Protein AF-A0A964DYS2-F1 (afdb_monomer)

Nearest PDB structures (foldseek):
  6u1s-assembly1_A  TM=6.154E-01  e=4.391E+00  synthetic construct

Radius of gyration: 21.38 Å; Cα contacts (8 Å, |Δi|>4): 18; chains: 1; bounding box: 49×16×64 Å

Foldseek 3Di:
DVPVVVVLVVVLVVLVVVLVVVLVVVLVVLLVVCVVVVNDDPRSVVVSVVVSVVSVVVSCVVVVVVVVVSVVVVVVVVVCCVVDVDPDPDPPPDD

Mean predicted aligned error: 11.35 Å

Structure (mmCIF, N/CA/C/O backbone):
data_AF-A0A964DYS2-F1
#
_entry.id   AF-A0A964DYS2-F1
#
loop_
_atom_site.group_PDB
_atom_site.id
_atom_site.type_symbol
_atom_site.label_atom_id
_atom_site.label_alt_id
_atom_site.label_comp_id
_atom_site.label_asym_id
_atom_site.label_entity_id
_atom_site.label_seq_id
_atom_site.pdbx_PDB_ins_code
_atom_site.Cartn_x
_atom_site.Cartn_y
_atom_site.Cartn_z
_atom_site.occupancy
_atom_site.B_iso_or_equiv
_atom_site.auth_seq_id
_atom_site.auth_comp_id
_atom_site.auth_asym_id
_atom_site.auth_atom_id
_atom_site.pdbx_PDB_model_num
ATOM 1 N N . MET A 1 1 ? 14.578 5.950 -28.718 1.00 50.12 1 MET A N 1
ATOM 2 C CA . MET A 1 1 ? 15.431 5.827 -27.511 1.00 50.12 1 MET A CA 1
ATOM 3 C C . MET A 1 1 ? 14.818 6.434 -26.237 1.00 50.12 1 MET A C 1
ATOM 5 O O . MET A 1 1 ? 15.442 6.301 -25.199 1.00 50.12 1 MET A O 1
ATOM 9 N N . ASN A 1 2 ? 13.592 6.989 -26.255 1.00 61.28 2 ASN A N 1
ATOM 10 C CA . ASN A 1 2 ? 12.893 7.466 -25.041 1.00 61.28 2 ASN A CA 1
ATOM 11 C C . ASN A 1 2 ? 11.894 6.440 -24.460 1.00 61.28 2 ASN A C 1
ATOM 13 O O . ASN A 1 2 ? 11.666 6.379 -23.260 1.00 61.28 2 ASN A O 1
ATOM 17 N N . SER A 1 3 ? 11.342 5.567 -25.309 1.00 71.06 3 SER A N 1
ATOM 18 C CA . SER A 1 3 ? 10.158 4.764 -24.976 1.00 71.06 3 SER A CA 1
ATOM 19 C C . SER A 1 3 ? 10.370 3.692 -23.901 1.00 71.06 3 SER A C 1
ATOM 21 O O . SER A 1 3 ? 9.446 3.405 -23.151 1.00 71.06 3 SER A O 1
ATOM 23 N N . ALA A 1 4 ? 11.560 3.088 -23.808 1.00 72.06 4 ALA A N 1
ATOM 24 C CA . ALA A 1 4 ? 11.820 2.030 -22.826 1.00 72.06 4 ALA A CA 1
ATOM 25 C C . ALA A 1 4 ? 11.982 2.586 -21.400 1.00 72.06 4 ALA A C 1
ATOM 27 O O . ALA A 1 4 ? 11.468 2.003 -20.450 1.00 72.06 4 ALA A O 1
ATOM 28 N N . ILE A 1 5 ? 12.648 3.735 -21.256 1.00 75.12 5 ILE A N 1
ATOM 29 C CA . ILE A 1 5 ? 12.812 4.420 -19.966 1.00 75.12 5 ILE A CA 1
ATOM 30 C C . ILE A 1 5 ? 11.459 4.968 -19.500 1.00 75.12 5 ILE A C 1
ATOM 32 O O . ILE A 1 5 ? 11.067 4.734 -18.357 1.00 75.12 5 ILE A O 1
ATOM 36 N N . ASP A 1 6 ? 10.701 5.593 -20.406 1.00 82.88 6 ASP A N 1
ATOM 37 C CA . ASP A 1 6 ? 9.346 6.081 -20.124 1.00 82.88 6 ASP A CA 1
ATOM 38 C C . ASP A 1 6 ? 8.405 4.937 -19.707 1.00 82.88 6 ASP A C 1
ATOM 40 O O . ASP A 1 6 ? 7.607 5.086 -18.777 1.00 82.88 6 ASP A O 1
ATOM 44 N N . PHE A 1 7 ? 8.532 3.760 -20.333 1.00 82.06 7 PHE A N 1
ATOM 45 C CA . PHE A 1 7 ? 7.763 2.571 -19.964 1.00 82.06 7 PHE A CA 1
ATOM 46 C C . PHE A 1 7 ? 8.093 2.086 -18.548 1.00 82.06 7 PHE A C 1
ATOM 48 O O . PHE A 1 7 ? 7.178 1.846 -17.758 1.00 82.06 7 PHE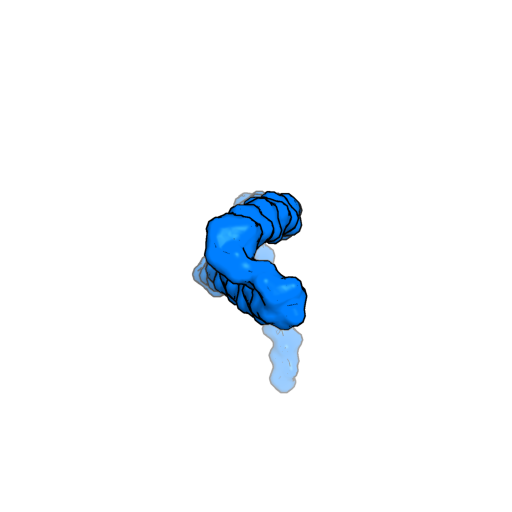 A O 1
ATOM 55 N N . VAL A 1 8 ? 9.380 1.987 -18.198 1.00 79.00 8 VAL A N 1
ATOM 56 C CA . VAL A 1 8 ? 9.818 1.556 -16.859 1.00 79.00 8 VAL A CA 1
ATOM 57 C C . VAL A 1 8 ? 9.358 2.544 -15.785 1.00 79.00 8 VAL A C 1
ATOM 59 O O . VAL A 1 8 ? 8.822 2.121 -14.760 1.00 79.00 8 VAL A O 1
ATOM 62 N N . LEU A 1 9 ? 9.486 3.852 -16.025 1.00 80.31 9 LEU A N 1
ATOM 63 C CA . LEU A 1 9 ? 8.998 4.882 -15.102 1.00 80.31 9 LEU A CA 1
ATOM 64 C C . LEU A 1 9 ? 7.477 4.814 -14.920 1.00 80.31 9 LEU A C 1
ATOM 66 O O . LEU A 1 9 ? 6.983 4.840 -13.792 1.00 80.31 9 LEU A O 1
ATOM 70 N N . THR A 1 10 ? 6.726 4.657 -16.012 1.00 86.06 10 THR A N 1
ATOM 71 C CA . THR A 1 10 ? 5.261 4.524 -15.957 1.00 86.06 10 THR A CA 1
ATOM 72 C C . THR A 1 10 ? 4.841 3.263 -15.201 1.00 86.06 10 THR A C 1
ATOM 74 O O . THR A 1 10 ? 3.887 3.293 -14.419 1.00 86.06 10 THR A O 1
ATOM 77 N N . LEU A 1 11 ? 5.560 2.154 -15.398 1.00 82.44 11 LEU A N 1
ATOM 78 C CA . LEU A 1 11 ? 5.319 0.898 -14.695 1.00 82.44 11 LEU A CA 1
ATOM 79 C C . LEU A 1 11 ? 5.559 1.046 -13.189 1.00 82.44 11 LEU A C 1
ATOM 81 O O . LEU A 1 11 ? 4.723 0.609 -12.403 1.00 82.44 11 LEU A O 1
ATOM 85 N N . ILE A 1 12 ? 6.647 1.712 -12.795 1.00 81.81 12 ILE A N 1
ATOM 86 C CA . ILE A 1 12 ? 6.973 2.016 -11.395 1.00 81.81 12 ILE A CA 1
ATOM 87 C C . ILE A 1 12 ? 5.853 2.832 -10.739 1.00 81.81 12 ILE A C 1
ATOM 89 O O . ILE A 1 12 ? 5.352 2.450 -9.680 1.00 81.81 12 ILE A O 1
ATOM 93 N N . LEU A 1 13 ? 5.415 3.918 -11.382 1.00 85.19 13 LEU A N 1
ATOM 94 C CA . LEU A 1 13 ? 4.344 4.773 -10.859 1.00 85.19 13 LEU A CA 1
ATOM 95 C C . LEU A 1 13 ? 3.015 4.016 -10.736 1.00 85.19 13 LEU A C 1
ATOM 97 O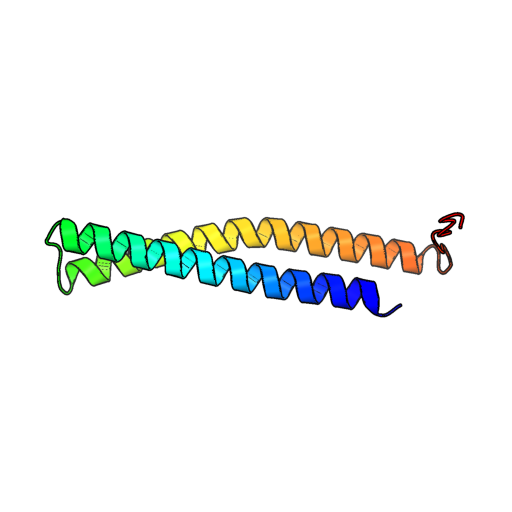 O . LEU A 1 13 ? 2.317 4.143 -9.728 1.00 85.19 13 LEU A O 1
ATOM 101 N N . ARG A 1 14 ? 2.679 3.175 -11.724 1.00 86.56 14 ARG A N 1
ATOM 102 C CA . ARG A 1 14 ? 1.501 2.297 -11.649 1.00 86.56 14 ARG A CA 1
ATOM 103 C C . ARG A 1 14 ? 1.604 1.295 -10.508 1.00 86.56 14 ARG A C 1
ATOM 105 O O . ARG A 1 14 ? 0.607 1.073 -9.830 1.00 86.56 14 ARG A O 1
ATOM 112 N N . LEU A 1 15 ? 2.781 0.719 -10.277 1.00 82.19 15 LEU A N 1
ATOM 113 C CA . LEU A 1 15 ? 2.997 -0.237 -9.192 1.00 82.19 15 LEU A CA 1
ATOM 114 C C . LEU A 1 15 ? 2.719 0.410 -7.830 1.00 82.19 15 LEU A C 1
ATOM 116 O O . LEU A 1 15 ? 2.013 -0.167 -7.006 1.00 82.19 15 LEU A O 1
ATOM 120 N N . VAL A 1 16 ? 3.208 1.637 -7.628 1.00 82.38 16 VAL A N 1
ATOM 121 C CA . VAL A 1 16 ? 2.926 2.427 -6.420 1.00 82.38 16 VAL A CA 1
ATOM 122 C C . VAL A 1 16 ? 1.425 2.680 -6.275 1.00 82.38 16 VAL A C 1
ATOM 124 O O . VAL A 1 16 ? 0.868 2.451 -5.202 1.00 82.38 16 VAL A O 1
ATOM 127 N N . GLY A 1 17 ? 0.750 3.083 -7.355 1.00 86.62 17 GLY A N 1
ATOM 128 C CA . GLY A 1 17 ? -0.701 3.290 -7.3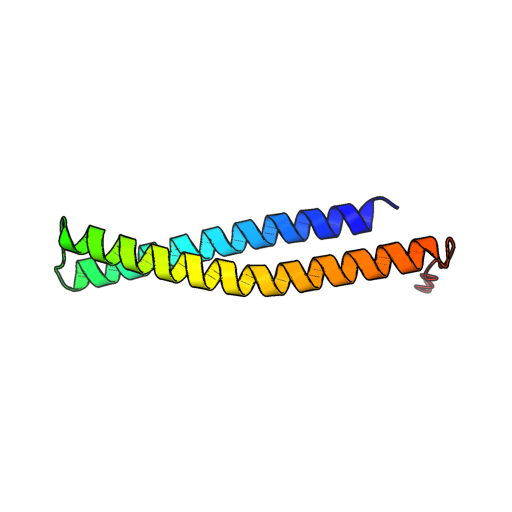50 1.00 86.62 17 GLY A CA 1
ATOM 129 C C . GLY A 1 17 ? -1.490 2.028 -6.984 1.00 86.62 17 GLY A C 1
ATOM 130 O O . GLY A 1 17 ? -2.405 2.092 -6.165 1.00 86.62 17 GLY A O 1
ATOM 131 N N . VAL A 1 18 ? -1.104 0.871 -7.530 1.00 86.31 18 VAL A N 1
ATOM 132 C CA . VAL A 1 18 ? -1.715 -0.429 -7.203 1.00 86.31 18 VAL A CA 1
ATOM 133 C C . VAL A 1 18 ? -1.534 -0.757 -5.726 1.00 86.31 18 VAL A C 1
ATOM 135 O O . VAL A 1 18 ? -2.487 -1.172 -5.072 1.00 86.31 18 VAL A O 1
ATOM 138 N N . VAL A 1 19 ? -0.344 -0.535 -5.173 1.00 83.88 19 VAL A N 1
ATOM 139 C CA . VAL A 1 19 ? -0.083 -0.799 -3.754 1.00 83.88 19 VAL A CA 1
ATOM 140 C C . VAL A 1 19 ? -0.922 0.091 -2.851 1.00 83.88 19 VAL A C 1
ATOM 142 O O . VAL A 1 19 ? -1.549 -0.417 -1.924 1.00 83.88 19 VAL A O 1
ATOM 145 N N . MET A 1 20 ? -1.017 1.385 -3.155 1.00 86.00 20 MET A N 1
ATOM 146 C CA . MET A 1 20 ? -1.890 2.294 -2.408 1.00 86.00 20 MET A CA 1
ATOM 147 C C . MET A 1 20 ? -3.359 1.855 -2.481 1.00 86.00 20 MET A C 1
ATOM 149 O O . MET A 1 20 ? -4.043 1.842 -1.460 1.00 86.00 20 MET A O 1
ATOM 153 N N . ALA A 1 21 ? -3.834 1.428 -3.655 1.00 87.56 21 ALA A N 1
ATOM 154 C CA . ALA A 1 21 ? -5.200 0.934 -3.820 1.00 87.56 21 ALA A CA 1
ATOM 155 C C . ALA A 1 21 ? -5.468 -0.338 -2.997 1.00 87.56 21 ALA A C 1
ATOM 157 O O . ALA A 1 21 ? -6.512 -0.447 -2.356 1.00 87.56 21 ALA A O 1
ATOM 158 N N . VAL A 1 22 ? -4.518 -1.277 -2.968 1.00 84.25 22 VAL A N 1
ATOM 159 C CA . VAL A 1 22 ? -4.621 -2.502 -2.161 1.00 84.25 22 VAL A CA 1
ATOM 160 C C . VAL A 1 22 ? -4.636 -2.181 -0.666 1.00 84.25 22 VAL A C 1
ATOM 162 O O . VAL A 1 22 ? -5.433 -2.766 0.064 1.00 84.25 22 VAL A O 1
ATOM 165 N N . ILE A 1 23 ? -3.814 -1.233 -0.206 1.00 84.62 23 ILE A N 1
ATOM 166 C CA . ILE A 1 23 ? -3.810 -0.795 1.199 1.00 84.62 23 ILE A CA 1
ATOM 167 C C . ILE A 1 23 ? -5.189 -0.254 1.593 1.00 84.62 23 ILE A C 1
ATOM 169 O O . ILE A 1 23 ? -5.756 -0.706 2.586 1.00 84.62 23 ILE A O 1
ATOM 173 N N . ILE A 1 24 ? -5.754 0.652 0.788 1.00 88.75 24 ILE A N 1
ATOM 174 C CA . ILE A 1 24 ? -7.076 1.247 1.041 1.00 88.75 24 ILE A CA 1
ATOM 175 C C . ILE A 1 24 ? -8.173 0.173 1.032 1.00 88.75 24 ILE A C 1
ATOM 177 O O . ILE A 1 24 ? -9.065 0.189 1.880 1.00 88.75 24 ILE A O 1
ATOM 181 N N . LEU A 1 25 ? -8.106 -0.780 0.096 1.00 89.25 25 LEU A N 1
ATOM 182 C CA . LEU A 1 25 ? -9.049 -1.896 0.024 1.00 89.25 25 LEU A CA 1
ATOM 183 C C . LEU A 1 25 ? -9.031 -2.725 1.316 1.00 89.25 25 LEU A C 1
ATOM 185 O O . LEU A 1 25 ? -10.090 -3.013 1.875 1.00 89.25 25 LEU A O 1
ATOM 189 N N . ILE A 1 26 ? -7.837 -3.094 1.791 1.00 86.94 26 ILE A N 1
ATOM 190 C CA . ILE A 1 26 ? -7.673 -3.878 3.020 1.00 86.94 26 ILE A CA 1
ATOM 191 C C . ILE A 1 26 ? -8.163 -3.080 4.227 1.00 86.94 26 ILE A C 1
ATOM 193 O O . ILE A 1 26 ? -8.887 -3.631 5.054 1.00 86.94 26 ILE A O 1
ATOM 197 N N . GLU A 1 27 ? -7.818 -1.795 4.321 1.00 88.38 27 GLU A N 1
ATOM 198 C CA . GLU A 1 27 ? -8.264 -0.937 5.421 1.00 88.38 27 GLU A CA 1
ATOM 199 C C . GLU A 1 27 ? -9.794 -0.864 5.488 1.00 88.38 27 GLU A C 1
ATOM 201 O O . GLU A 1 27 ? -10.377 -1.081 6.553 1.00 88.38 27 GLU A O 1
ATOM 206 N N . ASN A 1 28 ? -10.455 -0.627 4.352 1.00 88.88 28 ASN A N 1
ATOM 207 C CA . ASN A 1 28 ? -11.913 -0.555 4.285 1.00 88.88 28 ASN A CA 1
ATOM 208 C C . ASN A 1 28 ? -12.575 -1.890 4.642 1.00 88.88 28 ASN A C 1
ATOM 210 O O . ASN A 1 28 ? -13.550 -1.908 5.393 1.00 88.88 28 ASN A O 1
ATOM 214 N N . ALA A 1 29 ? -12.032 -3.009 4.154 1.00 88.06 29 ALA A N 1
ATOM 215 C CA . ALA A 1 29 ? -12.535 -4.334 4.501 1.00 88.06 29 ALA A CA 1
ATOM 216 C C . ALA A 1 29 ? -12.408 -4.604 6.009 1.00 88.06 29 ALA A C 1
ATOM 218 O O . ALA A 1 29 ? -13.364 -5.045 6.646 1.00 88.06 29 ALA A O 1
ATOM 219 N N . LEU A 1 30 ? -11.253 -4.289 6.600 1.00 88.19 30 LEU A N 1
ATOM 220 C CA . LEU A 1 30 ? -11.010 -4.496 8.026 1.00 88.19 30 LEU A CA 1
ATOM 221 C C . LEU A 1 30 ? -11.903 -3.605 8.891 1.00 88.19 30 LEU A C 1
ATOM 223 O O . LEU A 1 30 ? -12.428 -4.055 9.907 1.00 88.19 30 LEU A O 1
ATOM 227 N N . ARG A 1 31 ? -12.114 -2.356 8.464 1.00 88.12 31 ARG A N 1
ATOM 228 C CA . ARG A 1 31 ? -13.022 -1.415 9.122 1.00 88.12 31 ARG A CA 1
ATOM 229 C C . ARG A 1 31 ? -14.446 -1.966 9.166 1.00 88.12 31 ARG A C 1
ATOM 231 O O . ARG A 1 31 ? -15.026 -2.001 10.246 1.00 88.12 31 ARG A O 1
ATOM 238 N N . HIS A 1 32 ? -14.955 -2.479 8.046 1.00 88.56 32 HIS A N 1
ATOM 239 C CA . HIS A 1 32 ? -16.272 -3.117 7.996 1.00 88.56 32 HIS A CA 1
ATOM 240 C C . HIS A 1 32 ? -16.373 -4.361 8.881 1.00 88.56 32 HIS A C 1
ATOM 242 O O . HIS A 1 32 ? -17.388 -4.555 9.545 1.00 88.56 32 HIS A O 1
ATOM 248 N N . LEU A 1 33 ? -15.334 -5.197 8.930 1.00 87.88 33 LEU A N 1
ATOM 249 C CA . LEU A 1 33 ? -15.329 -6.371 9.808 1.00 87.88 33 LEU A CA 1
ATOM 250 C C . LEU A 1 33 ? -15.349 -5.979 11.293 1.00 87.88 33 LEU A C 1
ATOM 252 O O . LEU A 1 33 ? -16.045 -6.611 12.084 1.00 87.88 33 LEU A O 1
ATOM 256 N N . LEU A 1 34 ? -14.623 -4.924 11.676 1.00 87.88 34 LEU A N 1
ATOM 257 C CA . LEU A 1 34 ? -14.614 -4.417 13.052 1.00 87.88 34 LEU A CA 1
ATOM 258 C C . LEU A 1 34 ? -15.958 -3.795 13.448 1.00 87.88 34 LEU A C 1
ATOM 260 O O . LEU A 1 34 ? -16.431 -4.036 14.558 1.00 87.88 34 LEU A O 1
ATOM 264 N N . GLU A 1 35 ? -16.592 -3.063 12.531 1.00 88.56 35 GLU A N 1
ATOM 265 C CA . GLU A 1 35 ? -17.943 -2.516 12.717 1.00 88.56 35 GLU A CA 1
ATOM 266 C C . GLU A 1 35 ? -18.972 -3.639 12.914 1.00 88.56 35 GLU A C 1
ATOM 268 O O . GLU A 1 35 ? -19.767 -3.594 13.852 1.00 88.56 35 GLU A O 1
ATOM 273 N N . GLN A 1 36 ? -18.909 -4.701 12.102 1.00 88.50 36 GLN A N 1
ATOM 274 C CA . GLN A 1 36 ? -19.767 -5.884 12.262 1.00 88.50 36 GLN A CA 1
ATOM 275 C C . GLN A 1 36 ? -19.522 -6.622 13.585 1.00 88.50 36 GLN A C 1
ATOM 277 O O . GLN A 1 36 ? -20.453 -7.181 14.160 1.00 88.50 36 GLN A O 1
ATOM 282 N N . ALA A 1 37 ? -18.288 -6.600 14.091 1.00 84.94 37 ALA A N 1
ATOM 283 C CA . ALA A 1 37 ? -17.932 -7.166 15.390 1.00 84.94 37 ALA A CA 1
ATOM 284 C C . ALA A 1 37 ? -18.322 -6.266 16.582 1.00 84.94 37 ALA A C 1
ATOM 286 O O . ALA A 1 37 ? -18.087 -6.639 17.732 1.00 84.94 37 ALA A O 1
ATOM 287 N N . GLY A 1 38 ? -18.896 -5.082 16.336 1.00 84.38 38 GLY A N 1
ATOM 288 C CA . GLY A 1 38 ? -19.279 -4.129 17.379 1.00 84.38 38 GLY A CA 1
ATOM 289 C C . GLY A 1 38 ? -18.101 -3.380 18.013 1.00 84.38 38 GLY A C 1
ATOM 290 O O . GLY A 1 38 ? -18.275 -2.718 19.041 1.00 84.38 38 GLY A O 1
ATOM 291 N N . ILE A 1 39 ? -16.906 -3.467 17.423 1.00 82.75 39 ILE A N 1
ATOM 292 C CA . ILE A 1 39 ? -15.693 -2.815 17.919 1.00 82.75 39 ILE A CA 1
ATOM 293 C C . ILE A 1 39 ? -15.648 -1.392 17.365 1.00 82.75 39 ILE A C 1
ATOM 295 O O . ILE A 1 39 ? -15.406 -1.178 16.179 1.00 82.75 39 ILE A O 1
ATOM 299 N N . HIS A 1 40 ? -15.840 -0.417 18.252 1.00 85.75 40 HIS A N 1
ATOM 300 C CA . HIS A 1 40 ? -15.891 1.002 17.911 1.00 85.75 40 HIS A CA 1
ATOM 301 C C . HIS A 1 40 ? -14.913 1.825 18.758 1.00 85.75 40 HIS A C 1
ATOM 303 O O . HIS A 1 40 ? -14.493 1.420 19.843 1.00 85.75 40 HIS A O 1
ATOM 309 N N . GLY A 1 41 ? -14.586 3.029 18.286 1.00 83.19 41 GLY A N 1
ATOM 310 C CA . GLY A 1 41 ? -13.821 4.011 19.057 1.00 83.19 41 GLY A CA 1
ATOM 311 C C . GLY A 1 41 ? -12.314 3.736 19.080 1.00 83.19 41 GLY A C 1
ATOM 312 O O . GLY A 1 41 ? -11.722 3.374 18.066 1.00 83.19 41 GLY A O 1
ATOM 313 N N . GLN A 1 42 ? -11.661 3.951 20.229 1.00 83.25 42 GLN A N 1
ATOM 314 C CA . GLN A 1 42 ? -10.192 3.892 20.322 1.00 83.25 42 GLN A CA 1
ATOM 315 C C . GLN A 1 42 ? -9.609 2.505 20.020 1.00 83.25 42 GLN A C 1
ATOM 317 O O . GLN A 1 42 ? -8.531 2.415 19.434 1.00 83.25 42 GLN A O 1
ATOM 322 N N . THR A 1 43 ? -10.311 1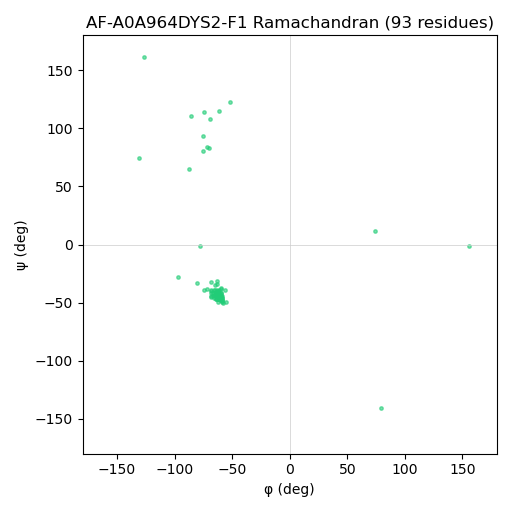.428 20.375 1.00 83.81 43 THR A N 1
ATOM 323 C CA . THR A 1 43 ? -9.866 0.051 20.107 1.00 83.81 43 THR A CA 1
ATOM 324 C C . THR A 1 43 ? -9.895 -0.271 18.615 1.00 83.81 43 THR A C 1
ATOM 326 O O . THR A 1 43 ? -8.948 -0.869 18.111 1.00 83.81 43 THR A O 1
ATOM 329 N N . GLN A 1 44 ? -10.914 0.197 17.886 1.00 84.94 44 GLN A N 1
ATOM 330 C CA . GLN A 1 44 ? -10.986 0.078 16.426 1.00 84.94 44 GLN A CA 1
ATOM 331 C C . GLN A 1 44 ? -9.800 0.787 15.762 1.00 84.94 44 GLN A C 1
ATOM 333 O O . GLN A 1 44 ? -9.111 0.195 14.931 1.00 84.94 44 GLN A O 1
ATOM 338 N N . SER A 1 45 ? -9.516 2.028 16.172 1.00 84.38 45 SER A N 1
ATOM 339 C CA . SER A 1 45 ? -8.379 2.792 15.649 1.00 84.38 45 SER A CA 1
ATOM 340 C C . SER A 1 45 ? -7.041 2.113 15.942 1.00 84.38 45 SER A C 1
ATOM 342 O O . SER A 1 45 ? -6.198 2.037 15.054 1.00 84.38 45 SER A O 1
ATOM 344 N N . ALA A 1 46 ? -6.846 1.570 17.147 1.00 86.12 46 ALA A N 1
ATOM 345 C CA . ALA A 1 46 ? -5.619 0.854 17.493 1.00 86.12 46 ALA A CA 1
ATOM 346 C C . ALA A 1 46 ? -5.410 -0.392 16.612 1.00 86.12 46 ALA A C 1
ATOM 348 O O . ALA A 1 46 ? -4.312 -0.601 16.094 1.00 86.12 46 ALA A O 1
ATOM 349 N N . VAL A 1 47 ? -6.463 -1.185 16.387 1.00 87.19 47 VAL A N 1
ATOM 350 C CA . VAL A 1 47 ? -6.397 -2.375 15.521 1.00 87.19 47 VAL A CA 1
ATOM 351 C C . VAL A 1 47 ? -6.122 -1.987 14.068 1.00 87.19 47 VAL A C 1
ATOM 353 O O . VAL A 1 47 ? -5.264 -2.597 13.431 1.00 87.19 47 VAL A O 1
ATOM 356 N N . LEU A 1 48 ? -6.792 -0.952 13.555 1.00 86.88 48 LEU A N 1
ATOM 357 C CA . LEU A 1 48 ? -6.561 -0.455 12.197 1.00 86.88 48 LEU A CA 1
ATOM 358 C C . LEU A 1 48 ? -5.130 0.059 12.013 1.00 86.88 48 LEU A C 1
ATOM 360 O O . LEU A 1 48 ? -4.519 -0.238 10.991 1.00 86.88 48 LEU A O 1
ATOM 364 N N . VAL A 1 49 ? -4.561 0.758 13.000 1.00 86.69 49 VAL A N 1
ATOM 365 C CA . VAL A 1 49 ? -3.165 1.228 12.947 1.00 86.69 49 VAL A CA 1
ATOM 366 C C . VAL A 1 49 ? -2.190 0.053 12.902 1.00 86.69 49 VAL A C 1
ATOM 368 O O . VAL A 1 49 ? -1.294 0.035 12.058 1.00 86.69 49 VAL A O 1
ATOM 371 N N . VAL A 1 50 ? -2.366 -0.953 13.763 1.00 89.62 50 VAL A N 1
ATOM 372 C CA . VAL A 1 50 ? -1.507 -2.150 13.755 1.00 89.62 50 VAL A CA 1
ATOM 373 C C . VAL A 1 50 ? -1.620 -2.889 12.421 1.00 89.62 50 VAL A C 1
ATOM 375 O O . VAL A 1 50 ? -0.603 -3.261 11.833 1.00 89.62 50 VAL A O 1
ATOM 378 N N . ALA A 1 51 ? -2.838 -3.059 11.906 1.00 87.62 51 ALA A N 1
ATOM 379 C CA . ALA A 1 51 ? -3.061 -3.692 10.615 1.00 87.62 51 ALA A CA 1
ATOM 380 C C . ALA A 1 51 ? -2.432 -2.893 9.466 1.00 87.62 51 ALA A C 1
ATOM 382 O O . ALA A 1 51 ? -1.748 -3.477 8.627 1.00 87.62 51 ALA A O 1
ATOM 383 N N . ALA A 1 52 ? -2.582 -1.567 9.458 1.00 83.44 52 ALA A N 1
ATOM 384 C CA . ALA A 1 52 ? -1.967 -0.696 8.464 1.00 83.44 52 ALA A CA 1
ATOM 385 C C . ALA A 1 52 ? -0.438 -0.837 8.468 1.00 83.44 52 ALA A C 1
ATOM 387 O O . ALA A 1 52 ? 0.159 -1.000 7.406 1.00 83.44 52 ALA A O 1
ATOM 388 N N . ILE A 1 53 ? 0.199 -0.867 9.645 1.00 88.94 53 ILE A N 1
ATOM 389 C CA . ILE A 1 53 ? 1.648 -1.093 9.763 1.00 88.94 53 ILE A CA 1
ATOM 390 C C . ILE A 1 53 ? 2.036 -2.451 9.163 1.00 88.94 53 ILE A C 1
ATOM 392 O O . ILE A 1 53 ? 2.983 -2.515 8.380 1.00 88.94 53 ILE A O 1
ATOM 396 N N . LEU A 1 54 ? 1.308 -3.529 9.473 1.00 87.62 54 LEU A N 1
ATOM 397 C CA . LEU A 1 54 ? 1.593 -4.859 8.916 1.00 87.62 54 LEU A CA 1
ATOM 398 C C . LEU A 1 54 ? 1.456 -4.891 7.391 1.00 87.62 54 LEU A C 1
ATOM 400 O O . LEU A 1 54 ? 2.314 -5.460 6.711 1.00 87.62 54 LEU A O 1
ATOM 404 N N . VAL A 1 55 ? 0.417 -4.252 6.848 1.00 85.06 55 VAL A N 1
ATOM 405 C CA . VAL A 1 55 ? 0.209 -4.156 5.399 1.00 85.06 55 VAL A CA 1
ATOM 406 C C . VAL A 1 55 ? 1.323 -3.333 4.754 1.00 85.06 55 VAL A C 1
ATOM 408 O O . VAL A 1 55 ? 1.863 -3.762 3.739 1.00 85.06 55 VAL A O 1
ATOM 411 N N . ILE A 1 56 ? 1.728 -2.207 5.348 1.00 83.31 56 ILE A N 1
ATOM 412 C CA . ILE A 1 56 ? 2.835 -1.378 4.846 1.00 83.31 56 ILE A CA 1
ATOM 413 C C . ILE A 1 56 ? 4.144 -2.171 4.851 1.00 83.31 56 ILE A C 1
ATOM 415 O O . ILE A 1 56 ? 4.848 -2.186 3.845 1.00 83.31 56 ILE A O 1
ATOM 419 N N . VAL A 1 57 ? 4.467 -2.873 5.939 1.00 87.31 57 VAL A N 1
ATOM 420 C CA . VAL A 1 57 ? 5.683 -3.700 6.025 1.00 87.31 57 VAL A CA 1
ATOM 421 C C . VAL A 1 57 ? 5.658 -4.820 4.982 1.00 87.31 57 VAL A C 1
ATOM 423 O O . VAL A 1 57 ? 6.656 -5.042 4.293 1.00 87.31 57 VAL A O 1
ATOM 426 N N . GLY A 1 58 ? 4.521 -5.502 4.820 1.00 83.88 58 GLY A N 1
ATOM 427 C CA . GLY A 1 58 ? 4.339 -6.528 3.792 1.00 83.88 58 GLY A CA 1
ATOM 428 C C . GLY A 1 58 ? 4.485 -5.967 2.377 1.00 83.88 58 GLY A C 1
ATOM 429 O O . GLY A 1 58 ? 5.216 -6.529 1.559 1.00 83.88 58 GLY A O 1
ATOM 430 N N . ALA A 1 59 ? 3.857 -4.821 2.110 1.00 78.25 59 ALA A N 1
ATOM 431 C CA . ALA A 1 59 ? 3.927 -4.125 0.835 1.00 78.25 59 ALA A CA 1
ATOM 432 C C . ALA A 1 59 ? 5.358 -3.693 0.517 1.00 78.25 59 ALA A C 1
ATOM 434 O O . ALA A 1 59 ? 5.844 -4.028 -0.555 1.00 78.25 59 ALA A O 1
ATOM 435 N N . LEU A 1 60 ? 6.064 -3.036 1.444 1.00 80.44 60 LEU A N 1
ATOM 436 C CA . LEU A 1 60 ? 7.464 -2.630 1.272 1.00 80.44 60 LEU A CA 1
ATOM 437 C C . LEU A 1 60 ? 8.382 -3.827 1.020 1.00 80.44 60 LEU A C 1
ATOM 439 O O . LEU A 1 60 ? 9.295 -3.735 0.201 1.00 80.44 60 LEU A O 1
ATOM 443 N N . ARG A 1 61 ? 8.133 -4.962 1.678 1.00 84.19 61 ARG A N 1
ATOM 444 C CA . ARG A 1 61 ? 8.919 -6.184 1.475 1.00 84.19 61 ARG A CA 1
ATOM 445 C C . ARG A 1 61 ? 8.701 -6.786 0.085 1.00 84.19 61 ARG A C 1
ATOM 447 O O . ARG A 1 61 ? 9.670 -7.194 -0.552 1.00 84.19 61 ARG A O 1
ATOM 454 N N . LEU A 1 62 ? 7.458 -6.812 -0.399 1.00 79.00 62 LEU A N 1
ATOM 455 C CA . LEU A 1 62 ? 7.125 -7.262 -1.756 1.00 79.00 62 LEU A CA 1
ATOM 456 C C . LEU A 1 62 ? 7.657 -6.291 -2.818 1.00 79.00 62 LEU A C 1
ATOM 458 O O . LEU A 1 62 ? 8.284 -6.714 -3.790 1.00 79.00 62 LEU A O 1
ATOM 462 N N . LEU A 1 63 ? 7.463 -4.988 -2.601 1.00 77.50 63 LEU A N 1
ATOM 463 C CA . LEU A 1 63 ? 7.948 -3.934 -3.486 1.00 77.50 63 LEU A CA 1
ATOM 464 C C . LEU A 1 63 ? 9.465 -3.959 -3.584 1.00 77.50 63 LEU A C 1
ATOM 466 O O . LEU A 1 63 ? 9.986 -3.894 -4.687 1.00 77.50 63 LEU A O 1
ATOM 470 N N . GLY A 1 64 ? 10.173 -4.073 -2.460 1.00 78.06 64 GLY A N 1
ATOM 471 C CA . GLY A 1 64 ? 11.633 -4.075 -2.430 1.00 78.06 64 GLY A CA 1
ATOM 472 C C . GLY A 1 64 ? 12.231 -5.167 -3.317 1.00 78.06 64 GLY A C 1
ATOM 473 O O . GLY A 1 64 ? 13.190 -4.908 -4.042 1.00 78.06 64 GLY A O 1
ATOM 474 N N . GLY A 1 65 ? 11.616 -6.355 -3.341 1.00 80.94 65 GLY A N 1
ATOM 475 C CA . GLY A 1 65 ? 12.007 -7.429 -4.258 1.00 80.94 65 GLY A CA 1
ATOM 476 C C . GLY A 1 65 ? 11.762 -7.080 -5.732 1.00 80.94 65 GLY A C 1
ATOM 477 O O . GLY A 1 65 ? 12.651 -7.258 -6.564 1.00 80.94 65 GLY A O 1
ATOM 478 N N . ILE A 1 66 ? 10.584 -6.536 -6.056 1.00 78.75 66 ILE A N 1
ATOM 479 C CA . ILE A 1 66 ? 10.211 -6.158 -7.431 1.00 78.75 66 ILE A CA 1
ATOM 480 C C . ILE A 1 66 ? 11.066 -4.989 -7.944 1.00 78.75 66 ILE A C 1
ATOM 482 O O . ILE A 1 66 ? 11.560 -5.034 -9.069 1.00 78.75 66 ILE A O 1
ATOM 486 N N . PHE A 1 67 ? 11.279 -3.960 -7.122 1.00 77.25 67 PHE A N 1
ATOM 487 C CA . 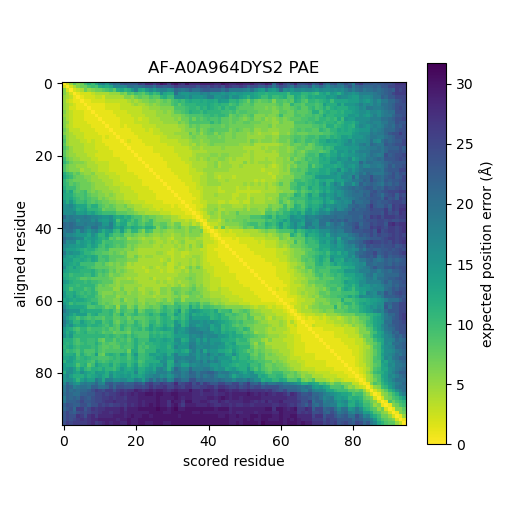PHE A 1 67 ? 12.147 -2.827 -7.435 1.00 77.25 67 PHE A CA 1
ATOM 488 C C . PHE A 1 67 ? 13.595 -3.267 -7.616 1.00 77.25 67 PHE A C 1
ATOM 490 O O . PHE A 1 67 ? 14.233 -2.828 -8.568 1.00 77.25 67 PHE A O 1
ATOM 497 N N . GLY A 1 68 ? 14.095 -4.164 -6.760 1.00 80.56 68 GLY A N 1
ATOM 498 C CA . GLY A 1 68 ? 15.418 -4.760 -6.926 1.00 80.56 68 GLY A CA 1
ATOM 499 C C . GLY A 1 68 ? 15.562 -5.430 -8.291 1.00 80.56 68 GLY A C 1
ATOM 500 O O . GLY A 1 68 ? 16.490 -5.116 -9.031 1.00 80.56 68 GLY A O 1
ATOM 501 N N . LEU A 1 69 ? 14.591 -6.265 -8.672 1.00 82.31 69 LEU A N 1
ATOM 502 C CA . LEU A 1 69 ? 14.579 -6.938 -9.972 1.00 82.31 69 LEU A CA 1
ATOM 503 C C . LEU A 1 69 ? 14.530 -5.941 -11.139 1.00 82.31 69 LEU A C 1
ATOM 505 O O . LEU A 1 69 ? 15.319 -6.058 -12.076 1.00 82.31 69 LEU A O 1
ATOM 509 N N . LEU A 1 70 ? 13.650 -4.939 -11.076 1.00 78.69 70 LEU A N 1
ATOM 510 C CA . LEU A 1 70 ? 13.539 -3.891 -12.098 1.00 78.69 70 LEU A CA 1
ATOM 511 C C . LEU A 1 70 ? 14.841 -3.099 -12.258 1.00 78.69 70 LEU A C 1
ATOM 513 O O . LEU A 1 70 ? 15.273 -2.866 -13.385 1.00 78.69 70 LEU A O 1
ATOM 517 N N . ILE A 1 71 ? 15.483 -2.717 -11.152 1.00 82.06 71 ILE A N 1
ATOM 518 C CA . ILE A 1 71 ? 16.771 -2.013 -11.166 1.00 82.06 71 ILE A CA 1
ATOM 519 C C . ILE A 1 71 ? 17.852 -2.909 -11.766 1.00 82.06 71 ILE A C 1
ATOM 521 O O . ILE A 1 71 ? 18.617 -2.448 -12.606 1.00 82.06 71 ILE A O 1
ATOM 525 N N . THR A 1 72 ? 17.910 -4.189 -11.394 1.00 87.38 72 THR A N 1
ATOM 526 C CA . THR A 1 72 ? 18.863 -5.134 -11.985 1.00 87.38 72 THR A CA 1
ATOM 527 C C . THR A 1 72 ? 18.671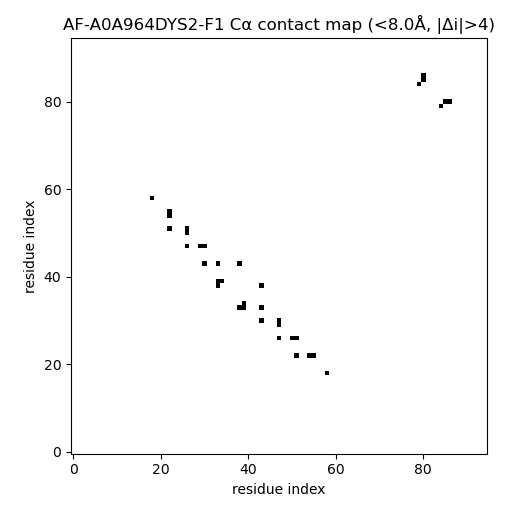 -5.247 -13.496 1.00 87.38 72 THR A C 1
ATOM 529 O O . THR A 1 72 ? 19.647 -5.141 -14.236 1.00 87.38 72 THR A O 1
ATOM 532 N N . VAL A 1 73 ? 17.432 -5.391 -13.974 1.00 84.00 73 VAL A N 1
ATOM 533 C CA . VAL A 1 73 ? 17.127 -5.421 -15.415 1.00 84.00 73 VAL A CA 1
ATOM 534 C C . VAL A 1 73 ? 17.544 -4.113 -16.087 1.00 84.00 73 VAL A C 1
ATOM 536 O O . VAL A 1 73 ? 18.201 -4.149 -17.124 1.00 84.00 73 VAL A O 1
ATOM 539 N N . LEU A 1 74 ? 17.225 -2.965 -15.486 1.00 80.50 74 LEU 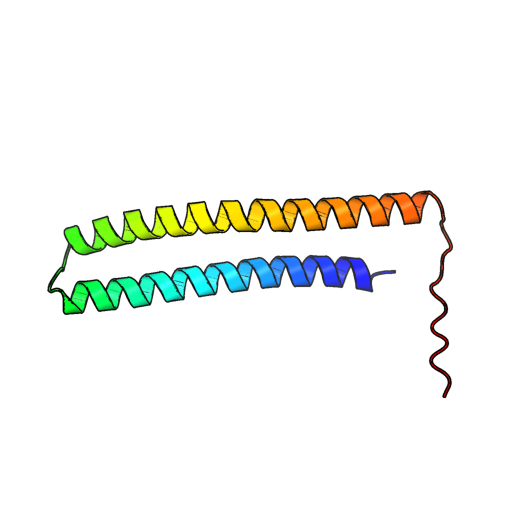A N 1
ATOM 540 C CA . LEU A 1 74 ? 17.625 -1.654 -15.995 1.00 80.50 74 LEU A CA 1
ATOM 541 C C . LEU A 1 74 ? 19.152 -1.536 -16.103 1.00 80.50 74 LEU A C 1
ATOM 543 O O . LEU A 1 74 ? 19.654 -1.102 -17.136 1.00 80.50 74 LEU A O 1
ATOM 547 N N . LEU A 1 75 ? 19.893 -1.960 -15.075 1.00 84.31 75 LEU A N 1
ATOM 548 C CA . LEU A 1 75 ? 21.356 -1.943 -15.067 1.00 84.31 75 LEU A CA 1
ATOM 549 C C . LEU A 1 75 ? 21.939 -2.872 -16.135 1.00 84.31 75 LEU A C 1
ATOM 551 O O . LEU A 1 75 ? 22.859 -2.469 -16.841 1.00 84.31 75 LEU A O 1
ATOM 555 N N . ILE A 1 76 ? 21.388 -4.077 -16.306 1.00 86.00 76 ILE A N 1
ATOM 556 C CA . ILE A 1 76 ? 21.801 -5.008 -17.366 1.00 86.00 76 ILE A CA 1
ATOM 557 C C . ILE A 1 76 ? 21.566 -4.386 -18.744 1.00 86.00 76 ILE A C 1
ATOM 559 O O . ILE A 1 76 ? 22.466 -4.404 -19.580 1.00 86.00 76 ILE A O 1
ATOM 563 N N . LEU A 1 77 ? 20.389 -3.803 -18.980 1.00 82.06 77 LEU A N 1
ATOM 564 C CA . LEU A 1 77 ? 20.073 -3.122 -20.237 1.00 82.06 77 LEU A CA 1
ATOM 565 C C . LEU A 1 77 ? 21.010 -1.934 -20.483 1.00 82.06 77 LEU A C 1
ATOM 567 O O . LEU A 1 77 ? 21.453 -1.726 -21.611 1.00 82.06 77 LEU A O 1
ATOM 571 N N . MET A 1 78 ? 21.355 -1.186 -19.434 1.00 79.81 78 MET A N 1
ATOM 572 C CA . MET A 1 78 ? 22.284 -0.062 -19.523 1.00 79.81 78 MET A CA 1
ATOM 573 C C . MET A 1 78 ? 23.706 -0.530 -19.862 1.00 79.81 78 MET A C 1
ATOM 575 O O . MET A 1 78 ? 24.351 0.067 -20.723 1.00 79.81 78 MET A O 1
ATOM 57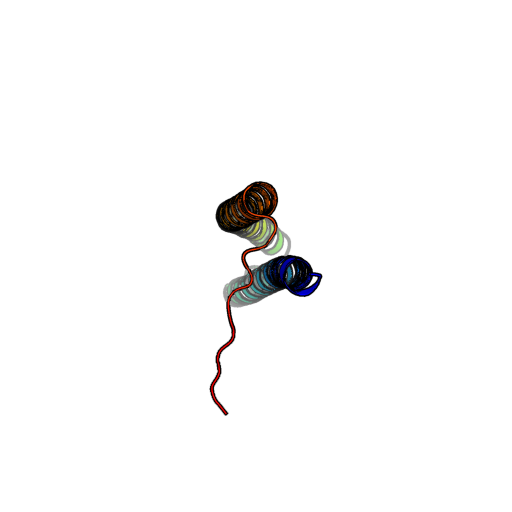9 N N . ILE A 1 79 ? 24.171 -1.626 -19.250 1.00 83.50 79 ILE A N 1
ATOM 580 C CA . ILE A 1 79 ? 25.464 -2.255 -19.558 1.00 83.50 79 ILE A CA 1
ATOM 581 C C . ILE A 1 79 ? 25.473 -2.787 -20.992 1.00 83.50 79 ILE A C 1
ATOM 583 O O . ILE A 1 79 ? 26.415 -2.510 -21.724 1.00 83.50 79 ILE A O 1
ATOM 587 N N . LEU A 1 80 ? 24.433 -3.507 -21.420 1.00 79.94 80 LEU A N 1
ATOM 588 C CA . LEU A 1 80 ? 24.319 -4.017 -22.791 1.00 79.94 80 LEU A CA 1
ATOM 589 C C . LEU A 1 80 ? 24.338 -2.884 -23.819 1.00 79.94 80 LEU A C 1
ATOM 591 O O . LEU A 1 80 ? 25.029 -2.993 -24.827 1.00 79.94 80 LEU A O 1
ATOM 595 N N . ASN A 1 81 ? 23.641 -1.780 -23.544 1.00 72.31 81 ASN A N 1
ATOM 596 C CA . ASN A 1 81 ? 23.663 -0.596 -24.398 1.00 72.31 81 ASN A CA 1
ATOM 597 C C . ASN A 1 81 ? 25.050 0.070 -24.445 1.00 72.31 81 ASN A C 1
ATOM 599 O O . ASN A 1 81 ? 25.447 0.580 -25.489 1.00 72.31 81 ASN A O 1
ATOM 603 N N . LEU A 1 82 ? 25.796 0.054 -23.335 1.00 78.19 82 LEU A N 1
ATOM 604 C CA . LEU A 1 82 ? 27.168 0.563 -23.283 1.00 78.19 82 LEU A CA 1
ATOM 605 C C . LEU A 1 82 ? 28.156 -0.355 -24.028 1.00 78.19 82 LEU A C 1
ATOM 607 O O . LEU A 1 82 ? 29.070 0.140 -24.681 1.00 78.19 82 LEU A O 1
ATOM 611 N N . LEU A 1 83 ? 27.976 -1.678 -23.936 1.00 76.31 83 LEU A N 1
ATOM 612 C CA . LEU A 1 83 ? 28.863 -2.680 -24.540 1.00 76.31 83 LEU A CA 1
ATOM 613 C C . LEU A 1 83 ? 28.596 -2.894 -26.038 1.00 76.31 83 LEU A C 1
ATOM 615 O O . LEU A 1 83 ? 29.519 -3.186 -26.795 1.00 76.31 83 LEU A O 1
ATOM 619 N N . MET A 1 84 ? 27.339 -2.768 -26.466 1.00 69.31 84 MET A N 1
ATOM 620 C CA . MET A 1 84 ? 26.901 -2.904 -27.856 1.00 69.31 84 MET A CA 1
ATOM 621 C C . MET A 1 84 ? 26.014 -1.714 -28.251 1.00 69.31 84 MET A C 1
ATOM 623 O O . MET A 1 84 ? 24.793 -1.869 -28.384 1.00 69.31 84 MET A O 1
ATOM 627 N N . PRO A 1 85 ? 26.602 -0.523 -28.469 1.00 58.41 85 PRO A N 1
ATOM 628 C CA . PRO A 1 85 ? 25.864 0.639 -28.947 1.00 58.41 85 PRO A CA 1
ATOM 629 C C . PRO A 1 85 ? 25.463 0.408 -30.412 1.00 58.41 85 PRO A C 1
ATOM 631 O O . PRO A 1 85 ? 26.170 0.804 -31.334 1.00 58.41 85 PRO A O 1
ATOM 634 N N . GLY A 1 86 ? 24.356 -0.299 -30.650 1.00 61.81 86 GLY A N 1
ATOM 635 C CA . GLY A 1 86 ? 23.879 -0.554 -32.012 1.00 61.81 86 GLY A CA 1
ATOM 636 C C . GLY A 1 86 ? 23.002 -1.782 -32.242 1.00 61.81 86 GLY A C 1
ATOM 637 O O . GLY A 1 86 ? 22.564 -1.964 -33.378 1.00 61.81 86 GLY A O 1
ATOM 638 N N . PHE A 1 87 ? 22.705 -2.605 -31.228 1.00 54.94 87 PHE A N 1
ATOM 639 C CA . PHE A 1 87 ? 21.804 -3.752 -31.404 1.00 54.94 87 PHE A CA 1
ATOM 640 C C . PHE A 1 87 ? 20.346 -3.285 -31.572 1.00 54.94 87 PHE A C 1
ATOM 642 O O . PHE A 1 87 ? 19.558 -3.215 -30.630 1.00 54.94 87 PHE A O 1
ATOM 649 N N . HIS A 1 88 ? 19.993 -2.921 -32.802 1.00 58.88 88 HIS A N 1
ATOM 650 C CA . HIS A 1 88 ? 18.620 -2.697 -33.225 1.00 58.88 88 HIS A CA 1
ATOM 651 C C . HIS A 1 88 ? 17.960 -4.069 -33.363 1.00 58.88 88 HIS A C 1
ATOM 653 O O . HIS A 1 88 ? 18.360 -4.857 -34.215 1.00 58.88 88 HIS A O 1
ATOM 659 N N . VAL A 1 89 ? 16.968 -4.374 -32.523 1.00 62.69 89 VAL A N 1
ATOM 6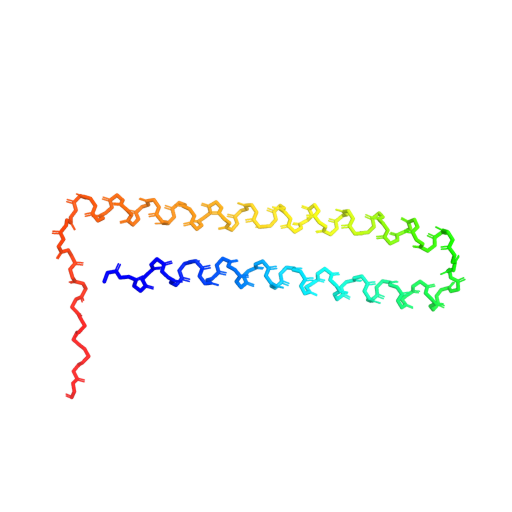60 C CA . VAL A 1 89 ? 16.101 -5.541 -32.733 1.00 62.69 89 VAL A CA 1
ATOM 661 C C . VAL A 1 89 ? 15.385 -5.330 -34.074 1.00 62.69 89 VAL A C 1
ATOM 663 O O . VAL A 1 89 ? 14.626 -4.363 -34.189 1.00 62.69 89 VAL A O 1
ATOM 666 N N . PRO A 1 90 ? 15.627 -6.161 -35.107 1.00 51.28 90 PRO A N 1
ATOM 667 C CA . PRO A 1 90 ? 14.959 -5.994 -36.386 1.00 51.28 90 PRO A CA 1
ATOM 668 C C . PRO A 1 90 ? 13.480 -6.348 -36.211 1.00 51.28 90 PRO A C 1
ATOM 670 O O . PRO A 1 90 ? 13.119 -7.509 -36.049 1.00 51.28 90 PRO A O 1
ATOM 673 N N . MET A 1 91 ? 12.610 -5.340 -36.231 1.00 54.53 91 MET A N 1
ATOM 674 C CA . MET A 1 91 ? 11.168 -5.541 -36.367 1.00 54.53 91 MET A CA 1
ATOM 675 C C . MET A 1 91 ? 10.872 -5.901 -37.829 1.00 54.53 91 MET A C 1
ATOM 677 O O . MET A 1 91 ? 10.476 -5.036 -38.606 1.00 54.53 91 MET A O 1
ATOM 681 N N . ASN A 1 92 ? 11.073 -7.163 -38.223 1.00 58.31 92 ASN A N 1
ATOM 682 C CA . ASN A 1 92 ? 10.483 -7.692 -39.457 1.00 58.31 92 ASN A CA 1
ATOM 683 C C . ASN A 1 92 ? 9.071 -8.234 -39.173 1.00 58.31 92 ASN A C 1
ATOM 685 O O . ASN A 1 92 ? 8.775 -9.417 -39.323 1.00 58.31 92 ASN A O 1
ATOM 689 N N . VAL A 1 93 ? 8.149 -7.353 -38.787 1.00 54.84 93 VAL A N 1
ATOM 690 C CA . VAL A 1 93 ? 6.734 -7.691 -38.968 1.00 54.84 93 VAL A CA 1
ATOM 691 C C . VAL A 1 93 ? 6.458 -7.512 -40.457 1.00 54.84 93 VAL A C 1
ATOM 693 O O . VAL A 1 93 ? 6.265 -6.397 -40.933 1.00 54.84 93 VAL A O 1
ATOM 696 N N . HIS A 1 94 ? 6.580 -8.616 -41.194 1.00 50.75 94 HIS A N 1
ATOM 697 C CA . HIS A 1 94 ? 6.181 -8.717 -42.590 1.00 50.75 94 HIS A CA 1
ATOM 698 C C . HIS A 1 94 ? 4.735 -8.225 -42.737 1.00 50.75 94 HIS A C 1
ATOM 700 O O . HIS A 1 94 ? 3.841 -8.712 -42.042 1.00 50.75 94 HIS A O 1
ATOM 706 N N . ALA A 1 95 ? 4.568 -7.219 -43.597 1.00 49.66 95 ALA A N 1
ATOM 707 C CA . ALA A 1 95 ? 3.292 -6.778 -44.145 1.00 49.66 95 ALA A CA 1
ATOM 708 C C . ALA A 1 95 ? 2.770 -7.782 -45.180 1.00 49.66 95 ALA A C 1
ATOM 710 O O . ALA A 1 95 ? 3.619 -8.463 -45.807 1.00 49.66 95 ALA A O 1
#

Solvent-accessible surface area (backbone atoms only — not comparable to full-atom values): 5477 Å² total; per-residue (Å²): 138,61,64,68,62,53,48,53,53,52,50,52,55,48,52,53,51,51,51,55,51,51,51,53,51,52,53,55,52,51,50,52,53,34,53,74,68,69,45,62,65,71,63,38,52,53,52,50,50,56,49,49,50,53,49,50,53,52,47,51,56,55,45,51,55,53,51,49,51,53,50,50,53,52,51,50,53,50,48,48,46,71,77,45,79,73,82,71,81,80,82,78,76,80,129

Secondary structure (DSSP, 8-state):
--HHHHHHHHHHHHHHHHHHHHHHHHHHHHHHHHHHTT--THHHHHHHHHHHHHHHHHHHHHHHHHHHHHHHHHHHHHHHHHH-TT---------

Organism: NCBI:txid2802396

pLDDT: mean 79.65, std 10.43, range [49.66, 89.62]

Sequence (95 aa):
MNSAIDFVLTLILRLVGVVMAVIILIENALRHLLEQAGIHGQTQSAVLVVAAILVIVGALRLLGGIFGLLITVLLILMILNLLMPGFHVPMNVHA